Protein AF-A0A8T5A170-F1 (afdb_monomer_lite)

pLDDT: mean 89.26, std 7.6, range [39.5, 94.56]

Secondary structure (DSSP, 8-state):
-EEEE-SSSPPEEEEETTEEEEESGGG-SSPEEEE--SS-EEEEETTEEEEE-S-HHHHHHHHHHHHHHT--SSS-TTT---EEEE-----S---

Foldseek 3Di:
DKFFDDDPWDWDWDDDPQKIWIPCLVHDHDIFIFGQFDPWDWDDDPRDIDIDDPDPVSSVVSLVRQQVSSDDDPDDCVVGVGGMGDPDDDDDDDD

Structure (mmCIF, N/CA/C/O backbone):
data_AF-A0A8T5A170-F1
#
_entry.id   AF-A0A8T5A170-F1
#
loop_
_atom_site.group_PDB
_atom_site.id
_atom_site.type_symbol
_atom_site.label_atom_id
_atom_site.label_alt_id
_atom_site.label_comp_id
_atom_site.label_asym_id
_atom_site.label_entity_id
_atom_site.label_seq_id
_atom_site.pdbx_PDB_ins_code
_atom_site.Cartn_x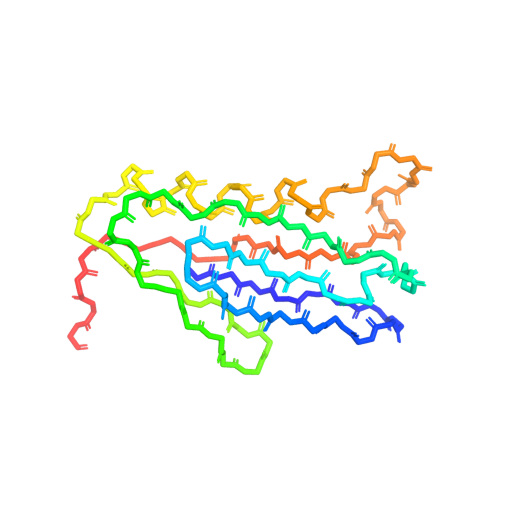
_atom_site.Cartn_y
_atom_site.Cartn_z
_atom_site.occupancy
_atom_site.B_iso_or_equiv
_atom_site.auth_seq_id
_atom_site.auth_comp_id
_atom_site.auth_asym_id
_atom_site.auth_atom_id
_atom_site.pdbx_PDB_model_num
ATOM 1 N N . LYS A 1 1 ? -6.985 8.533 3.402 1.00 91.38 1 LYS A N 1
ATOM 2 C CA . LYS A 1 1 ? -6.981 8.211 1.955 1.00 91.38 1 LYS A CA 1
ATOM 3 C C . LYS A 1 1 ? -5.558 7.881 1.514 1.00 91.38 1 LYS A C 1
ATOM 5 O O . LYS A 1 1 ? -4.613 8.408 2.099 1.00 91.38 1 LYS A O 1
ATOM 10 N N . LEU A 1 2 ? -5.403 7.006 0.524 1.00 94.19 2 LEU A N 1
ATOM 11 C CA . LEU A 1 2 ? -4.113 6.625 -0.047 1.00 94.19 2 LEU A CA 1
ATOM 12 C C . LEU A 1 2 ? -4.116 6.855 -1.555 1.00 94.19 2 LEU A C 1
ATOM 14 O O . LEU A 1 2 ? -5.166 6.745 -2.186 1.00 94.19 2 LEU A O 1
ATOM 18 N N . LYS A 1 3 ? -2.942 7.149 -2.111 1.00 94.50 3 LYS A N 1
ATOM 19 C CA . LYS A 1 3 ? -2.732 7.379 -3.539 1.00 94.50 3 LYS A CA 1
ATOM 20 C C . LYS A 1 3 ? -1.860 6.275 -4.110 1.00 94.50 3 LYS A C 1
ATOM 22 O O . LYS A 1 3 ? -0.824 5.953 -3.530 1.00 94.50 3 LYS A O 1
ATOM 27 N N . ILE A 1 4 ? -2.279 5.717 -5.236 1.00 94.00 4 ILE A N 1
ATOM 28 C CA . ILE A 1 4 ? -1.488 4.790 -6.040 1.00 94.00 4 ILE A CA 1
ATOM 29 C C . ILE A 1 4 ? -0.592 5.635 -6.948 1.00 94.00 4 ILE A C 1
ATOM 31 O O . ILE A 1 4 ? -1.082 6.449 -7.728 1.00 94.00 4 ILE A O 1
ATOM 35 N N . VAL A 1 5 ? 0.721 5.459 -6.828 1.00 92.31 5 VAL A N 1
ATOM 36 C CA . VAL A 1 5 ? 1.729 6.172 -7.617 1.00 92.31 5 VAL A CA 1
ATOM 37 C C . VAL A 1 5 ? 2.535 5.150 -8.404 1.00 92.31 5 VAL A C 1
ATOM 39 O O . VAL A 1 5 ? 3.034 4.174 -7.845 1.00 92.31 5 VAL A O 1
ATOM 42 N N . TYR A 1 6 ? 2.654 5.369 -9.708 1.00 91.31 6 TYR A N 1
ATOM 43 C CA . TYR A 1 6 ? 3.445 4.534 -10.605 1.00 91.31 6 TYR A CA 1
ATOM 44 C C . TYR A 1 6 ? 4.047 5.381 -11.725 1.00 91.31 6 TYR A C 1
ATOM 46 O O . TYR A 1 6 ? 3.415 6.323 -12.201 1.00 91.31 6 TYR A O 1
ATOM 54 N N . ALA A 1 7 ? 5.264 5.050 -12.157 1.00 87.44 7 ALA A N 1
ATOM 55 C CA . ALA A 1 7 ? 5.924 5.746 -13.261 1.00 87.44 7 ALA A CA 1
ATOM 56 C C . ALA A 1 7 ? 5.691 5.076 -14.625 1.00 87.44 7 ALA A C 1
ATOM 58 O O . ALA A 1 7 ? 5.466 5.763 -15.614 1.00 87.44 7 ALA A O 1
ATOM 59 N N . HIS A 1 8 ? 5.797 3.744 -14.695 1.00 85.75 8 HIS A N 1
ATOM 60 C CA . HIS A 1 8 ? 5.765 3.000 -15.967 1.00 85.75 8 HIS A CA 1
ATOM 61 C C . HIS A 1 8 ? 4.742 1.864 -15.976 1.00 85.75 8 HIS A C 1
ATOM 63 O O . HIS A 1 8 ? 4.020 1.694 -16.955 1.00 85.75 8 HIS A O 1
ATOM 69 N N . PHE A 1 9 ? 4.690 1.067 -14.908 1.00 87.50 9 PHE A N 1
ATOM 70 C CA . PHE A 1 9 ? 3.819 -0.103 -14.843 1.00 87.50 9 PHE A CA 1
ATOM 71 C C . PHE A 1 9 ? 2.512 0.259 -14.130 1.00 87.50 9 PHE A C 1
ATOM 73 O O . PHE A 1 9 ? 2.566 0.604 -12.951 1.00 87.50 9 PHE A O 1
ATOM 80 N N . PRO A 1 10 ? 1.344 0.182 -14.795 1.00 89.62 10 PRO A N 1
ATOM 81 C CA . PRO A 1 10 ? 0.074 0.485 -14.149 1.00 89.62 10 PRO A CA 1
ATOM 82 C C . PRO A 1 10 ? -0.224 -0.556 -13.066 1.00 89.62 10 PRO A C 1
ATOM 84 O O . PRO A 1 10 ? -0.285 -1.758 -13.343 1.00 89.62 10 PRO A O 1
ATOM 87 N N . ILE A 1 11 ? -0.404 -0.090 -11.831 1.00 92.31 11 ILE A N 1
ATOM 88 C CA . ILE A 1 11 ? -0.670 -0.933 -10.661 1.00 92.31 11 ILE A CA 1
ATOM 89 C C . ILE A 1 11 ? -2.178 -1.171 -10.554 1.00 92.31 11 ILE A C 1
ATOM 91 O O . ILE A 1 11 ? -2.963 -0.227 -10.585 1.00 92.31 11 ILE A O 1
ATOM 95 N N . SER A 1 12 ? -2.593 -2.427 -10.386 1.00 90.75 12 SER A N 1
ATOM 96 C CA . SER A 1 12 ? -3.999 -2.777 -10.142 1.00 90.75 12 SER A CA 1
ATOM 97 C C . SER A 1 12 ? -4.205 -3.191 -8.690 1.00 90.75 12 SER A C 1
ATOM 99 O O . SER A 1 12 ? -3.509 -4.072 -8.192 1.00 90.75 12 SER A O 1
ATOM 101 N N . VAL A 1 13 ? -5.178 -2.582 -8.010 1.00 92.25 13 VAL A N 1
ATOM 102 C CA . VAL A 1 13 ? -5.515 -2.895 -6.613 1.00 92.25 13 VAL A CA 1
ATOM 103 C C . VAL A 1 13 ? -6.918 -3.486 -6.549 1.00 92.25 13 VAL A C 1
ATOM 105 O O . VAL A 1 13 ? -7.885 -2.864 -6.984 1.00 92.25 13 VAL A O 1
ATOM 108 N N . LYS A 1 14 ? -7.039 -4.692 -5.994 1.00 91.94 14 LYS A N 1
ATOM 109 C CA . LYS A 1 14 ? -8.305 -5.413 -5.813 1.00 91.94 14 LYS A CA 1
ATOM 110 C C . LYS A 1 14 ? -8.524 -5.739 -4.343 1.00 91.94 14 LYS A C 1
ATOM 112 O O . LYS A 1 14 ? -7.595 -6.118 -3.636 1.00 91.94 14 LYS A O 1
ATOM 117 N N . VAL A 1 15 ? -9.768 -5.644 -3.891 1.00 91.31 15 VAL A N 1
ATOM 118 C CA . VAL A 1 15 ? -10.168 -6.051 -2.538 1.00 91.31 15 VAL A CA 1
ATOM 119 C C . VAL A 1 15 ? -10.805 -7.436 -2.625 1.00 91.31 15 VAL A C 1
ATOM 121 O O . VAL A 1 15 ? -11.735 -7.639 -3.401 1.00 91.31 15 VAL A O 1
ATOM 124 N N . ASN A 1 16 ? -10.288 -8.398 -1.864 1.00 89.00 16 ASN A N 1
ATOM 125 C CA . ASN A 1 16 ? -10.771 -9.775 -1.826 1.00 89.00 16 ASN A CA 1
ATOM 126 C C . ASN A 1 16 ? -11.023 -10.189 -0.371 1.00 89.00 16 ASN A C 1
ATOM 128 O O . ASN A 1 16 ? -10.100 -10.573 0.353 1.00 89.00 16 ASN A O 1
ATOM 132 N N . GLY A 1 17 ? -12.275 -10.044 0.073 1.00 86.94 17 GLY A N 1
ATOM 133 C CA . GLY A 1 17 ? -12.663 -10.270 1.466 1.00 86.94 17 GLY A CA 1
ATOM 134 C C . GLY A 1 17 ? -11.792 -9.451 2.421 1.00 86.94 17 GLY A C 1
ATOM 135 O O . GLY A 1 17 ? -11.777 -8.226 2.353 1.00 86.94 17 GLY A O 1
ATOM 136 N N . ASN A 1 18 ? -11.006 -10.142 3.251 1.00 88.69 18 ASN A N 1
ATOM 137 C CA . ASN A 1 18 ? -10.147 -9.534 4.277 1.00 88.69 18 ASN A CA 1
ATOM 138 C C . ASN A 1 18 ? -8.704 -9.276 3.799 1.00 88.69 18 ASN A C 1
ATOM 140 O O . ASN A 1 18 ? -7.792 -9.090 4.612 1.00 88.69 18 ASN A O 1
ATOM 144 N N . LYS A 1 19 ? -8.447 -9.319 2.489 1.00 92.25 19 LYS A N 1
ATOM 145 C CA . LYS A 1 19 ? -7.123 -9.067 1.908 1.00 92.25 19 LYS A CA 1
ATOM 146 C C . LYS A 1 19 ? -7.218 -8.117 0.723 1.00 92.25 19 LYS A C 1
ATOM 148 O O . LYS A 1 19 ? -8.196 -8.104 -0.016 1.00 92.25 19 LYS A O 1
ATOM 153 N N . ILE A 1 20 ? -6.160 -7.350 0.522 1.00 92.44 20 ILE A N 1
ATOM 154 C CA . ILE A 1 20 ? -5.980 -6.458 -0.621 1.00 92.44 20 ILE A CA 1
ATOM 155 C C . ILE A 1 20 ? -4.907 -7.081 -1.495 1.00 92.44 20 ILE A C 1
ATOM 157 O O . ILE A 1 20 ? -3.833 -7.419 -1.002 1.00 92.44 20 ILE A O 1
ATOM 161 N N . ILE A 1 21 ? -5.213 -7.257 -2.771 1.00 93.38 21 ILE A N 1
ATOM 162 C CA . ILE A 1 21 ? -4.338 -7.841 -3.779 1.00 93.38 21 ILE A CA 1
ATOM 163 C C . ILE A 1 21 ? -3.838 -6.700 -4.663 1.00 93.38 21 ILE A C 1
ATOM 165 O O . ILE A 1 21 ? -4.634 -5.945 -5.217 1.00 93.38 21 ILE A O 1
ATOM 169 N N . ILE A 1 22 ? -2.522 -6.570 -4.771 1.00 93.12 22 ILE A N 1
ATOM 170 C CA . ILE A 1 22 ? -1.828 -5.563 -5.568 1.00 93.12 22 ILE A CA 1
ATOM 171 C C . ILE A 1 22 ? -1.117 -6.308 -6.695 1.00 93.12 22 ILE A C 1
ATOM 173 O O . ILE A 1 22 ? -0.201 -7.097 -6.455 1.00 93.12 22 ILE A O 1
ATOM 177 N N . GLU A 1 23 ? -1.564 -6.085 -7.921 1.00 92.62 23 GLU A N 1
ATOM 178 C CA . GLU A 1 23 ? -1.071 -6.740 -9.128 1.00 92.62 23 GLU A CA 1
ATOM 179 C C . GLU A 1 23 ? -0.205 -5.773 -9.944 1.00 92.62 23 GLU A C 1
ATOM 181 O O . GLU A 1 23 ? -0.423 -4.559 -9.933 1.00 92.62 23 GLU A O 1
ATOM 186 N N . ASN A 1 24 ? 0.763 -6.329 -10.680 1.00 90.81 24 ASN A N 1
ATOM 187 C CA . ASN A 1 24 ? 1.643 -5.597 -11.596 1.00 90.81 24 ASN A CA 1
ATOM 188 C C . ASN A 1 24 ? 2.505 -4.499 -10.934 1.00 90.81 24 ASN A C 1
ATOM 190 O O . ASN A 1 24 ? 2.902 -3.529 -11.581 1.00 90.81 24 ASN A O 1
ATOM 194 N N . PHE A 1 25 ? 2.833 -4.650 -9.646 1.00 90.06 25 PHE A N 1
ATOM 195 C CA . PHE A 1 25 ? 3.747 -3.741 -8.952 1.00 90.06 25 P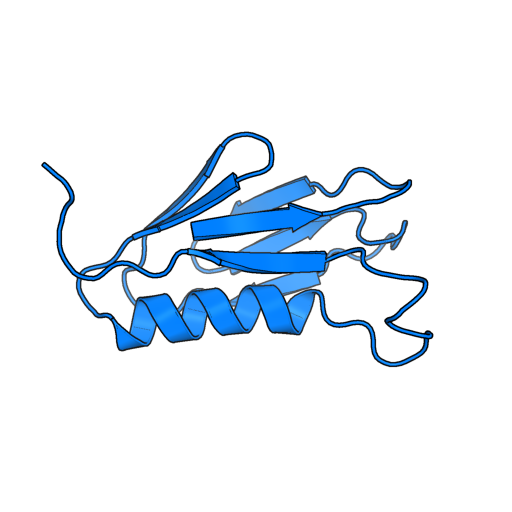HE A CA 1
ATOM 196 C C . PHE A 1 25 ? 5.144 -3.820 -9.582 1.00 90.06 25 PHE A C 1
ATOM 198 O O . PHE A 1 25 ? 5.784 -4.866 -9.529 1.00 90.06 25 PHE A O 1
ATOM 205 N N . MET A 1 26 ? 5.610 -2.738 -10.215 1.00 85.62 26 MET A N 1
ATOM 206 C CA . MET A 1 26 ? 6.911 -2.681 -10.905 1.00 85.62 26 MET A CA 1
ATOM 207 C C . MET A 1 26 ? 7.121 -3.809 -11.949 1.00 85.62 26 MET A C 1
ATOM 209 O O . MET A 1 26 ? 8.250 -4.227 -12.205 1.00 85.62 26 MET A O 1
ATOM 213 N N . GLY A 1 27 ? 6.037 -4.339 -12.531 1.00 84.38 27 GLY A N 1
ATOM 214 C CA . GLY A 1 27 ? 6.092 -5.465 -13.474 1.00 84.38 27 GLY A CA 1
ATOM 215 C C . GLY A 1 27 ? 6.313 -6.842 -12.827 1.00 84.38 27 GLY A C 1
ATOM 216 O O . GLY A 1 27 ? 6.648 -7.804 -13.524 1.00 84.38 27 GLY A O 1
ATOM 217 N N . GLU A 1 28 ? 6.144 -6.973 -11.507 1.00 87.94 28 GLU A N 1
ATOM 218 C CA . GLU A 1 28 ? 6.155 -8.272 -10.830 1.00 87.94 28 GLU A CA 1
ATOM 219 C C . GLU A 1 28 ? 4.993 -9.154 -11.317 1.00 87.94 28 GLU A C 1
ATOM 221 O O . GLU A 1 28 ? 3.836 -8.734 -11.354 1.00 87.94 28 GLU A O 1
ATOM 226 N N . ARG A 1 29 ? 5.299 -10.417 -11.654 1.00 88.50 29 ARG A N 1
ATOM 227 C CA . ARG A 1 29 ? 4.281 -11.430 -12.000 1.00 88.50 29 ARG A CA 1
ATOM 228 C C . ARG A 1 29 ? 3.499 -11.915 -10.782 1.00 88.50 29 ARG A C 1
ATOM 230 O O . ARG A 1 29 ? 2.343 -12.300 -10.912 1.00 88.50 29 ARG A O 1
ATOM 237 N N . SER A 1 30 ? 4.147 -11.938 -9.620 1.00 90.19 30 SER A N 1
ATOM 238 C CA . SER A 1 30 ? 3.526 -12.374 -8.374 1.00 90.19 30 SER A CA 1
ATOM 239 C C . SER A 1 30 ? 2.795 -11.199 -7.727 1.00 90.19 30 SER A C 1
ATOM 241 O O . SER A 1 30 ? 3.435 -10.183 -7.447 1.00 90.19 30 SER A O 1
ATOM 243 N N . PRO A 1 31 ? 1.486 -11.318 -7.453 1.00 93.06 31 PRO A N 1
ATOM 244 C CA . PRO A 1 31 ? 0.753 -10.268 -6.770 1.00 93.06 31 PRO A CA 1
ATOM 245 C C . PRO A 1 31 ? 1.213 -10.143 -5.317 1.00 93.06 31 PRO A C 1
ATOM 247 O O . PRO A 1 31 ? 1.502 -11.138 -4.646 1.00 93.06 31 PRO A O 1
ATOM 250 N N . ARG A 1 32 ? 1.234 -8.914 -4.807 1.00 92.56 32 ARG A N 1
ATOM 251 C CA . ARG A 1 32 ? 1.458 -8.643 -3.385 1.00 92.56 32 ARG A CA 1
ATOM 252 C C . ARG A 1 32 ? 0.128 -8.617 -2.654 1.00 92.56 32 ARG A C 1
ATOM 254 O O . ARG A 1 32 ? -0.880 -8.184 -3.203 1.00 92.56 32 ARG A O 1
ATOM 261 N N . THR A 1 33 ? 0.123 -9.058 -1.402 1.00 93.56 33 THR A N 1
ATOM 262 C CA . THR A 1 33 ? -1.094 -9.069 -0.584 1.00 93.56 33 THR A CA 1
ATOM 263 C C . THR A 1 33 ? -0.898 -8.299 0.710 1.00 93.56 33 THR A C 1
ATOM 265 O O . THR A 1 33 ? 0.063 -8.561 1.432 1.00 93.56 33 THR A O 1
ATOM 268 N N . ALA A 1 34 ? -1.838 -7.418 1.040 1.00 93.94 34 ALA A N 1
ATOM 269 C CA . ALA A 1 34 ? -1.929 -6.756 2.337 1.00 93.94 34 ALA A CA 1
ATOM 270 C C . ALA A 1 34 ? -3.150 -7.270 3.111 1.00 93.94 34 ALA A C 1
ATOM 272 O O . ALA A 1 34 ? -4.195 -7.563 2.529 1.00 93.94 34 ALA A O 1
ATOM 273 N N . LYS A 1 35 ? -3.019 -7.408 4.433 1.00 93.19 35 LYS A N 1
ATOM 274 C CA . LYS A 1 35 ? -4.102 -7.869 5.310 1.00 93.19 35 LYS A CA 1
ATOM 275 C C . LYS A 1 35 ? -4.947 -6.681 5.773 1.00 93.19 35 LYS A C 1
ATOM 277 O O . LYS A 1 35 ? -4.388 -5.698 6.259 1.00 93.19 35 LYS A O 1
ATOM 282 N N . ILE A 1 36 ? -6.267 -6.813 5.660 1.00 92.75 36 ILE A N 1
ATOM 283 C CA . ILE A 1 36 ? -7.242 -5.903 6.270 1.00 92.75 36 ILE A CA 1
ATOM 284 C C . ILE A 1 36 ? -7.468 -6.353 7.711 1.00 92.75 36 ILE A C 1
ATOM 286 O O . ILE A 1 36 ? -7.573 -7.554 7.985 1.00 92.75 36 ILE A O 1
ATOM 290 N N . ILE A 1 37 ? -7.477 -5.397 8.631 1.00 91.50 37 ILE A N 1
ATOM 291 C CA . ILE A 1 37 ? -7.656 -5.639 10.062 1.00 91.50 37 ILE A CA 1
ATOM 292 C C . ILE A 1 37 ? -9.001 -5.069 10.484 1.00 91.50 37 ILE A C 1
ATOM 294 O O . ILE A 1 37 ? -9.367 -3.984 10.043 1.00 91.50 37 ILE A O 1
ATOM 298 N N . GLY A 1 38 ? -9.712 -5.828 11.319 1.00 87.50 38 GLY A N 1
ATOM 299 C CA . GLY A 1 38 ? -11.028 -5.457 11.825 1.00 87.50 38 GLY A CA 1
ATOM 300 C C . GLY A 1 38 ? -12.084 -5.303 10.728 1.00 87.50 38 GLY A C 1
ATOM 301 O O . GLY A 1 38 ? -11.949 -5.819 9.614 1.00 87.50 38 GLY A O 1
ATOM 302 N N . ASP A 1 39 ? -13.134 -4.563 11.068 1.00 87.81 39 ASP A N 1
ATOM 303 C CA . ASP A 1 39 ? -14.266 -4.242 10.201 1.00 87.81 39 ASP A CA 1
ATOM 304 C C . ASP A 1 39 ? -14.033 -2.906 9.488 1.00 87.81 39 ASP A C 1
ATOM 306 O O . ASP A 1 39 ? -14.638 -1.873 9.786 1.00 87.81 39 ASP A O 1
ATOM 310 N N . VAL A 1 40 ? -13.097 -2.925 8.540 1.00 91.00 40 VAL A N 1
ATOM 311 C CA . VAL A 1 40 ? -12.702 -1.747 7.766 1.00 91.00 40 VAL A CA 1
ATOM 312 C C . VAL A 1 40 ? -13.132 -1.906 6.313 1.00 91.00 40 VAL A C 1
ATOM 314 O O . VAL A 1 40 ? -12.809 -2.885 5.639 1.00 91.00 40 VAL A O 1
ATOM 317 N N . LYS A 1 41 ? -13.838 -0.902 5.793 1.00 90.25 41 LYS A N 1
ATOM 318 C CA . LYS A 1 41 ? -14.263 -0.842 4.398 1.00 90.25 41 LYS A CA 1
ATOM 319 C C . LYS A 1 41 ? -13.173 -0.197 3.553 1.00 90.25 41 LYS A C 1
ATOM 321 O O . LYS A 1 41 ? -12.817 0.964 3.749 1.00 90.25 41 LYS A O 1
ATOM 326 N N . VAL A 1 42 ? -12.686 -0.943 2.568 1.00 91.81 42 VAL A N 1
ATOM 327 C CA . VAL A 1 42 ? -11.700 -0.468 1.592 1.00 91.81 42 VAL A CA 1
ATOM 328 C C . VAL A 1 42 ? -12.383 -0.326 0.239 1.00 91.81 42 VAL A C 1
ATOM 330 O O . VAL A 1 42 ? -12.991 -1.269 -0.259 1.00 91.81 42 VAL A O 1
ATOM 333 N N . SER A 1 43 ? -12.311 0.863 -0.351 1.00 91.38 43 SER A N 1
ATOM 334 C CA . SER A 1 43 ? -12.864 1.175 -1.671 1.00 91.38 43 SER A CA 1
ATOM 335 C C . SER A 1 43 ? -11.767 1.727 -2.570 1.00 91.38 43 SER A C 1
ATOM 337 O O . SER A 1 43 ? -11.025 2.614 -2.159 1.00 91.38 43 SER A O 1
ATOM 339 N N . VAL A 1 44 ? -11.681 1.230 -3.800 1.00 91.81 44 VAL A N 1
ATOM 340 C CA . VAL A 1 44 ? -10.720 1.707 -4.804 1.00 91.81 44 VAL A CA 1
ATOM 341 C C . VAL A 1 44 ? -11.479 2.554 -5.824 1.00 91.81 44 VAL A C 1
ATOM 343 O O . VAL A 1 44 ? -12.460 2.088 -6.402 1.00 91.81 44 VAL A O 1
ATOM 346 N N . LYS A 1 45 ? -11.066 3.809 -6.013 1.00 90.44 45 LYS A N 1
ATOM 347 C CA . LYS A 1 45 ? -11.640 4.764 -6.970 1.00 90.44 45 LYS A CA 1
ATOM 348 C C . LYS A 1 45 ? -10.524 5.312 -7.856 1.00 90.44 45 LYS A C 1
ATOM 350 O O . LYS A 1 45 ? -9.854 6.267 -7.479 1.00 90.44 45 LYS A O 1
ATOM 355 N N . GLY A 1 46 ? -10.332 4.707 -9.028 1.00 88.62 46 GLY A N 1
ATOM 356 C CA . GLY A 1 46 ? -9.218 5.062 -9.911 1.00 88.62 46 GLY A CA 1
ATOM 357 C C . GLY A 1 46 ? -7.885 4.883 -9.185 1.00 88.62 46 GLY A C 1
ATOM 358 O O . GLY A 1 46 ? -7.601 3.795 -8.687 1.00 88.62 46 GLY A O 1
ATOM 359 N N . ASP A 1 47 ? -7.120 5.966 -9.070 1.00 90.25 47 ASP A N 1
ATOM 360 C CA . ASP A 1 47 ? -5.824 5.986 -8.382 1.00 90.25 47 ASP A CA 1
ATOM 361 C C . ASP A 1 47 ? -5.930 6.198 -6.859 1.00 90.25 47 ASP A C 1
ATOM 363 O O . ASP A 1 47 ? -4.913 6.210 -6.165 1.00 90.25 47 ASP A O 1
ATOM 367 N N . ASP A 1 48 ? -7.136 6.396 -6.320 1.00 92.31 48 ASP A N 1
ATOM 368 C CA . ASP A 1 48 ? -7.361 6.654 -4.898 1.00 92.31 48 ASP A CA 1
ATOM 369 C C . ASP A 1 48 ? -7.896 5.412 -4.173 1.00 92.31 48 ASP A C 1
ATOM 371 O O . ASP A 1 48 ? -8.905 4.812 -4.552 1.00 92.31 48 ASP A O 1
ATOM 375 N N . VAL A 1 49 ? -7.250 5.047 -3.065 1.00 92.25 49 VAL A N 1
ATOM 376 C CA . VAL A 1 49 ? -7.713 4.002 -2.144 1.00 92.25 49 VAL A CA 1
ATOM 377 C C . VAL A 1 49 ? -8.264 4.665 -0.888 1.00 92.25 49 VAL A C 1
ATOM 379 O O . VAL A 1 49 ? -7.577 5.371 -0.144 1.00 92.25 49 VAL A O 1
ATOM 382 N N . ILE A 1 50 ? -9.546 4.440 -0.645 1.00 92.62 50 ILE A N 1
ATOM 383 C CA . ILE A 1 50 ? -10.297 5.013 0.464 1.00 92.62 50 ILE A CA 1
ATOM 384 C C . ILE A 1 50 ? -10.506 3.916 1.501 1.00 92.62 50 ILE A C 1
ATOM 386 O O . ILE A 1 50 ? -11.082 2.873 1.204 1.00 92.62 50 ILE A O 1
ATOM 390 N N . ILE A 1 51 ? -10.036 4.171 2.718 1.00 92.12 51 ILE A N 1
ATOM 391 C CA . ILE A 1 51 ? -10.188 3.283 3.868 1.00 92.12 51 ILE A CA 1
ATOM 392 C C . ILE A 1 51 ? -11.084 3.997 4.869 1.00 92.12 51 ILE A C 1
ATOM 394 O O . ILE A 1 51 ? -10.800 5.137 5.237 1.00 92.12 51 ILE A O 1
ATOM 398 N N . GLN A 1 52 ? -12.172 3.345 5.263 1.00 90.75 52 GLN A N 1
ATOM 399 C CA . GLN A 1 52 ? -13.165 3.866 6.197 1.00 90.75 52 GLN A CA 1
ATOM 400 C C . GLN A 1 52 ? -13.478 2.806 7.245 1.00 90.75 52 GLN A C 1
ATOM 402 O O . GLN A 1 52 ? -13.663 1.637 6.915 1.00 90.75 52 GLN A O 1
ATOM 407 N N . GLY A 1 53 ? -13.573 3.215 8.500 1.00 90.38 53 GLY A N 1
ATOM 408 C CA . GLY A 1 53 ? -13.896 2.329 9.607 1.00 90.38 53 GLY A CA 1
ATOM 409 C C . GLY A 1 53 ? -14.250 3.132 10.847 1.00 90.38 53 GLY A C 1
ATOM 410 O O . GLY A 1 53 ? -14.005 4.336 10.901 1.0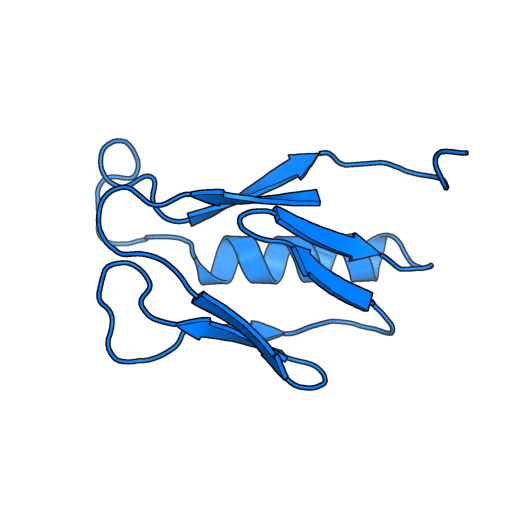0 90.38 53 GLY A O 1
ATOM 411 N N . ILE A 1 54 ? -14.854 2.452 11.817 1.00 90.38 54 ILE A N 1
ATOM 412 C CA . ILE A 1 54 ? -15.232 3.044 13.106 1.00 90.38 54 ILE A CA 1
ATOM 413 C C . ILE A 1 54 ? -14.003 3.138 14.017 1.00 90.38 54 ILE A C 1
ATOM 415 O O . ILE A 1 54 ? -13.798 4.151 14.678 1.00 90.38 54 ILE A O 1
ATOM 419 N N . ASN A 1 55 ? -13.170 2.093 14.025 1.00 90.75 55 ASN A N 1
ATOM 420 C CA . ASN A 1 55 ? -11.951 2.046 14.820 1.00 90.75 55 ASN A CA 1
ATOM 421 C C . ASN A 1 55 ? -10.761 2.636 14.047 1.00 90.75 55 ASN A C 1
ATOM 423 O O . ASN A 1 55 ? -10.368 2.127 12.993 1.00 90.75 55 ASN A O 1
ATOM 427 N N . ILE A 1 56 ? -10.162 3.693 14.597 1.00 89.81 56 ILE A N 1
ATOM 428 C CA . ILE A 1 56 ? -9.002 4.366 14.008 1.00 89.81 56 ILE A CA 1
ATOM 429 C C . ILE A 1 56 ? -7.755 3.479 13.967 1.00 89.81 56 ILE A C 1
ATOM 431 O O . ILE A 1 56 ? -6.967 3.590 13.025 1.00 89.81 56 ILE A O 1
ATOM 435 N N . GLU A 1 57 ? -7.572 2.590 14.943 1.00 91.75 57 GLU A N 1
ATOM 436 C CA . GLU A 1 57 ? -6.410 1.701 15.011 1.00 91.75 57 GLU A CA 1
ATOM 437 C C . GLU A 1 57 ? -6.451 0.684 13.869 1.00 91.75 57 GLU A C 1
ATOM 439 O O . GLU A 1 57 ? -5.472 0.526 13.139 1.00 91.75 57 GLU A O 1
ATOM 444 N N . ASP A 1 58 ? -7.619 0.085 13.635 1.00 93.12 58 ASP A N 1
ATOM 445 C CA . ASP A 1 58 ? -7.837 -0.876 12.552 1.00 93.12 58 ASP A CA 1
ATOM 446 C C . ASP A 1 58 ? -7.664 -0.221 11.174 1.00 93.12 58 ASP A C 1
ATOM 448 O O . ASP A 1 58 ? -7.013 -0.778 10.279 1.00 93.12 58 ASP A O 1
ATOM 452 N N . VAL A 1 59 ? -8.193 0.998 11.004 1.00 92.81 59 VAL A N 1
ATOM 453 C CA . VAL A 1 59 ? -8.031 1.804 9.781 1.00 92.81 59 VAL A CA 1
ATOM 454 C C . VAL A 1 59 ? -6.560 2.136 9.545 1.00 92.81 59 VAL A C 1
ATOM 456 O O . VAL A 1 59 ? -6.042 1.923 8.445 1.00 92.81 59 VAL A O 1
ATOM 459 N N . SER A 1 60 ? -5.873 2.632 10.574 1.00 92.56 60 SER A N 1
ATOM 460 C CA . SER A 1 60 ? -4.472 3.050 10.492 1.00 92.56 60 SER A CA 1
ATOM 461 C C . SER A 1 60 ? -3.553 1.868 10.221 1.00 92.56 60 SER A C 1
ATOM 463 O O . SER A 1 60 ? -2.673 1.952 9.362 1.00 92.56 60 SER A O 1
ATOM 465 N N . GLN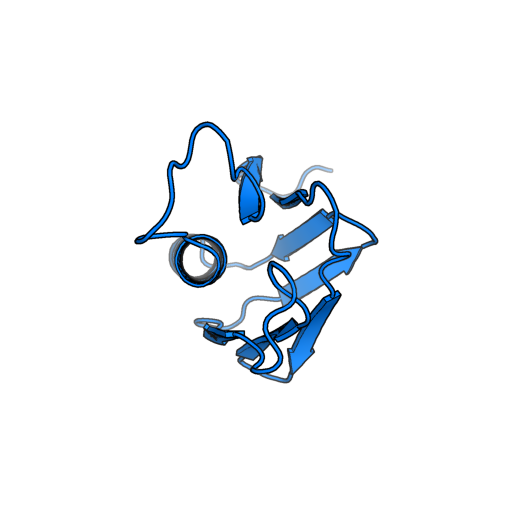 A 1 61 ? -3.785 0.739 10.886 1.00 94.25 61 GLN A N 1
ATOM 466 C CA . GLN A 1 61 ? -2.995 -0.466 10.689 1.00 94.25 61 GLN A CA 1
ATOM 467 C C . GLN A 1 61 ? -3.246 -1.078 9.306 1.00 94.25 61 GLN A C 1
ATOM 469 O O . GLN A 1 61 ? -2.302 -1.518 8.649 1.00 94.25 61 GLN A O 1
ATOM 474 N N . THR A 1 62 ? -4.487 -1.056 8.813 1.00 93.94 62 THR A N 1
ATOM 475 C CA . THR A 1 62 ? -4.798 -1.481 7.439 1.00 93.94 62 THR A CA 1
ATOM 476 C C . THR A 1 62 ? -4.096 -0.588 6.412 1.00 93.94 62 THR A C 1
ATOM 478 O O . THR A 1 62 ? -3.479 -1.105 5.480 1.00 93.94 62 THR A O 1
ATOM 481 N N . ALA A 1 63 ? -4.113 0.736 6.598 1.00 93.75 63 ALA A N 1
ATOM 482 C CA . ALA A 1 63 ? -3.392 1.673 5.735 1.00 93.75 63 ALA A CA 1
ATOM 483 C C . ALA A 1 63 ? -1.877 1.399 5.734 1.00 93.75 63 ALA A C 1
ATOM 485 O O . ALA A 1 63 ? -1.263 1.302 4.670 1.00 93.75 63 ALA A O 1
ATOM 486 N N . ALA A 1 64 ? -1.290 1.198 6.917 1.00 94.56 64 ALA A N 1
ATOM 487 C CA . ALA A 1 64 ? 0.126 0.881 7.069 1.00 94.56 64 ALA A CA 1
ATOM 488 C C . ALA A 1 64 ? 0.499 -0.446 6.391 1.00 94.56 64 ALA A C 1
ATOM 490 O O . ALA A 1 64 ? 1.534 -0.530 5.732 1.00 94.56 64 ALA A O 1
ATOM 491 N N . ASN A 1 65 ? -0.346 -1.475 6.493 1.00 94.38 65 ASN A N 1
ATOM 492 C CA . ASN A 1 65 ? -0.101 -2.766 5.848 1.00 94.38 65 ASN A CA 1
ATOM 493 C C . ASN A 1 65 ? -0.014 -2.642 4.321 1.00 94.38 65 ASN A C 1
ATOM 495 O O . ASN A 1 65 ? 0.817 -3.309 3.706 1.00 94.38 65 ASN A O 1
ATOM 499 N N . ILE A 1 66 ? -0.854 -1.803 3.709 1.00 93.31 66 ILE A N 1
ATOM 500 C CA . ILE A 1 66 ? -0.842 -1.562 2.259 1.00 93.31 66 ILE A CA 1
ATOM 501 C C . ILE A 1 66 ? 0.452 -0.862 1.846 1.00 93.31 66 ILE A C 1
ATOM 503 O O . ILE A 1 66 ? 1.142 -1.328 0.940 1.00 93.31 66 ILE A O 1
ATOM 507 N N . GLU A 1 67 ? 0.815 0.216 2.542 1.00 93.31 67 GLU A N 1
ATOM 508 C CA . GLU A 1 67 ? 2.023 0.988 2.238 1.00 93.31 67 GLU A CA 1
ATOM 509 C C . GLU A 1 67 ? 3.286 0.124 2.397 1.00 93.31 67 GLU A C 1
ATOM 511 O O . GLU A 1 67 ? 4.131 0.066 1.497 1.00 93.31 67 GLU A O 1
ATOM 516 N N . GLN A 1 68 ? 3.377 -0.652 3.486 1.00 93.12 68 GLN A N 1
ATOM 517 C CA . GLN A 1 68 ? 4.484 -1.586 3.713 1.00 93.12 68 GLN A CA 1
ATOM 518 C C . GLN A 1 68 ? 4.529 -2.711 2.675 1.00 93.12 68 GLN A C 1
ATOM 520 O O . GLN A 1 68 ? 5.625 -3.115 2.279 1.00 93.12 68 GLN A O 1
ATOM 525 N N . ALA A 1 69 ? 3.381 -3.200 2.194 1.00 92.38 69 ALA A N 1
ATOM 526 C CA . ALA A 1 69 ? 3.344 -4.210 1.136 1.00 92.38 69 ALA A CA 1
ATOM 527 C C . ALA A 1 69 ? 3.975 -3.691 -0.165 1.00 92.38 69 ALA A C 1
ATOM 529 O O . ALA A 1 69 ? 4.646 -4.449 -0.866 1.00 92.38 69 ALA A O 1
ATOM 530 N N . THR A 1 70 ? 3.839 -2.397 -0.462 1.00 91.12 70 THR A N 1
ATOM 531 C CA . THR A 1 70 ? 4.461 -1.754 -1.633 1.00 91.12 70 THR A CA 1
ATOM 532 C C . THR A 1 70 ? 5.854 -1.182 -1.381 1.00 91.12 70 THR A C 1
ATOM 534 O O . THR A 1 70 ? 6.453 -0.596 -2.276 1.00 91.12 70 THR A O 1
ATOM 537 N N . ARG A 1 71 ? 6.435 -1.370 -0.190 1.00 89.88 71 ARG A N 1
ATOM 538 C CA . ARG A 1 71 ? 7.763 -0.828 0.110 1.00 89.88 71 ARG A CA 1
ATOM 539 C C . ARG A 1 71 ? 8.858 -1.548 -0.679 1.00 89.88 71 ARG A C 1
ATOM 541 O O . ARG A 1 71 ? 9.007 -2.772 -0.619 1.00 89.88 71 ARG A O 1
ATOM 548 N N . ILE A 1 72 ? 9.685 -0.766 -1.364 1.00 88.00 72 ILE A N 1
ATOM 549 C CA . ILE A 1 72 ? 10.840 -1.254 -2.119 1.00 88.00 72 ILE A CA 1
ATOM 550 C C . ILE A 1 72 ? 12.067 -1.274 -1.196 1.00 88.00 72 ILE A C 1
ATOM 552 O O . ILE A 1 72 ? 12.431 -0.252 -0.621 1.00 88.00 72 ILE A O 1
ATOM 556 N N . LYS A 1 73 ? 12.702 -2.443 -1.025 1.00 83.38 73 LYS A N 1
ATOM 557 C CA . LYS A 1 73 ? 13.901 -2.603 -0.170 1.00 83.38 73 LYS A CA 1
ATOM 558 C C . LYS A 1 73 ? 15.224 -2.633 -0.947 1.00 83.38 73 LYS A C 1
ATOM 560 O O . LYS A 1 73 ? 16.235 -2.177 -0.434 1.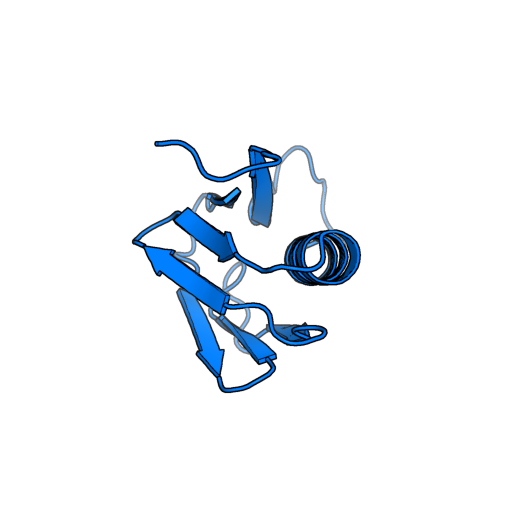00 83.38 73 LYS A O 1
ATOM 565 N N . ASN A 1 74 ? 15.216 -3.149 -2.179 1.00 85.00 74 ASN A N 1
ATOM 566 C CA . ASN A 1 74 ? 16.434 -3.497 -2.932 1.00 85.00 74 ASN A CA 1
ATOM 567 C C . ASN A 1 74 ? 16.764 -2.517 -4.079 1.00 85.00 74 ASN A C 1
ATOM 569 O O . ASN A 1 74 ? 17.501 -2.862 -5.007 1.00 85.00 74 ASN A O 1
ATOM 573 N N . ARG A 1 75 ? 16.169 -1.319 -4.078 1.00 84.88 75 ARG A N 1
ATOM 574 C CA . ARG A 1 75 ? 16.382 -0.269 -5.088 1.00 84.88 75 ARG A CA 1
ATOM 575 C C . ARG A 1 75 ? 16.466 1.091 -4.409 1.00 84.88 75 ARG A C 1
ATOM 577 O O . ARG A 1 75 ? 16.006 1.240 -3.281 1.00 84.88 75 ARG A O 1
ATOM 584 N N . ASP A 1 76 ? 17.025 2.066 -5.121 1.00 87.69 76 ASP A N 1
ATOM 585 C CA . ASP A 1 76 ? 17.085 3.444 -4.641 1.00 87.69 76 ASP A CA 1
ATOM 586 C C . ASP A 1 76 ? 15.671 4.063 -4.608 1.00 87.69 76 ASP A C 1
ATOM 588 O O . ASP A 1 76 ? 15.057 4.236 -5.670 1.00 87.69 76 ASP A O 1
ATOM 592 N N . PRO A 1 77 ? 15.149 4.419 -3.421 1.00 84.25 77 PRO A N 1
ATOM 593 C CA . PRO A 1 77 ? 13.803 4.964 -3.280 1.00 84.25 77 PRO A CA 1
ATOM 594 C C . PRO A 1 77 ? 13.643 6.350 -3.918 1.00 84.25 77 PRO A C 1
ATOM 596 O O . PRO A 1 77 ? 12.521 6.780 -4.143 1.00 84.25 77 PRO A O 1
ATOM 599 N N . ARG A 1 78 ? 14.729 7.067 -4.234 1.00 86.62 78 ARG A N 1
ATOM 600 C CA . ARG A 1 78 ? 14.657 8.386 -4.889 1.00 86.62 78 ARG A CA 1
ATOM 601 C C . ARG A 1 78 ? 14.344 8.282 -6.375 1.00 86.62 78 ARG A C 1
ATOM 603 O O . ARG A 1 78 ? 13.837 9.230 -6.962 1.00 86.62 78 ARG A O 1
ATOM 610 N N . ARG A 1 79 ? 14.681 7.144 -6.987 1.00 85.94 79 ARG A N 1
ATOM 611 C CA . ARG A 1 79 ? 14.444 6.877 -8.410 1.00 85.94 79 ARG A CA 1
ATOM 612 C C . ARG A 1 79 ? 13.201 6.024 -8.633 1.00 85.94 79 ARG A C 1
ATOM 614 O O . ARG A 1 79 ? 12.523 6.200 -9.637 1.00 85.94 79 ARG A O 1
ATOM 621 N N . PHE A 1 80 ? 12.921 5.107 -7.713 1.00 86.56 80 PHE A N 1
ATOM 622 C CA . PHE A 1 80 ? 11.771 4.213 -7.773 1.00 86.56 80 PHE A CA 1
ATOM 623 C C . PHE A 1 80 ? 10.768 4.617 -6.693 1.00 86.56 80 PHE A C 1
ATOM 625 O O . PHE A 1 80 ? 10.840 4.142 -5.561 1.00 86.56 80 PHE A O 1
ATOM 632 N N . LEU A 1 81 ? 9.863 5.524 -7.070 1.00 88.31 81 LEU A N 1
ATOM 633 C CA . LEU A 1 81 ? 8.797 6.076 -6.223 1.00 88.31 81 LEU A CA 1
ATOM 634 C C . LEU A 1 81 ? 7.454 5.348 -6.421 1.00 88.31 81 LEU A C 1
ATOM 636 O O . LEU A 1 81 ? 6.419 5.830 -5.973 1.00 88.31 81 LEU A O 1
ATOM 640 N N . ASP A 1 82 ? 7.463 4.213 -7.124 1.00 90.75 82 ASP A N 1
ATOM 641 C CA . ASP A 1 82 ? 6.272 3.396 -7.343 1.00 90.75 82 ASP A CA 1
ATOM 642 C C . ASP A 1 82 ? 5.817 2.808 -5.999 1.00 90.75 82 ASP A C 1
ATOM 644 O O . ASP A 1 82 ? 6.589 2.150 -5.295 1.00 90.75 82 ASP A O 1
ATOM 648 N N . GLY A 1 83 ? 4.562 3.044 -5.626 1.00 92.00 83 GLY A N 1
ATOM 649 C CA . GLY A 1 83 ? 4.070 2.720 -4.292 1.00 92.00 83 GLY A CA 1
ATOM 650 C C . GLY A 1 83 ? 2.647 3.191 -4.036 1.00 92.00 83 GLY A C 1
ATOM 651 O O . GLY A 1 83 ? 2.060 3.935 -4.820 1.00 92.00 83 GLY A O 1
ATOM 652 N N . ILE A 1 84 ? 2.081 2.742 -2.919 1.00 93.75 84 ILE A N 1
ATOM 653 C CA . ILE A 1 84 ? 0.802 3.239 -2.411 1.00 93.75 84 ILE A CA 1
ATOM 654 C C . ILE A 1 84 ? 1.088 4.011 -1.130 1.00 93.75 84 ILE A C 1
ATOM 656 O O . ILE A 1 84 ? 1.570 3.424 -0.164 1.00 93.75 84 ILE A O 1
ATOM 660 N N . TYR A 1 85 ? 0.778 5.306 -1.118 1.00 94.25 85 TYR A N 1
ATOM 661 C CA . TYR A 1 85 ? 1.149 6.209 -0.027 1.00 94.25 85 TYR A CA 1
ATOM 662 C C . TYR A 1 85 ? -0.067 6.815 0.652 1.00 94.25 85 TYR A C 1
ATOM 664 O O . TYR A 1 85 ? -1.035 7.199 -0.011 1.00 94.25 85 TYR A O 1
ATOM 672 N N . VAL A 1 86 ? -0.009 6.963 1.973 1.00 94.19 86 VAL A N 1
ATOM 673 C CA . VAL A 1 86 ? -1.011 7.735 2.718 1.00 94.19 86 VAL A CA 1
ATOM 674 C C . VAL A 1 86 ? -0.795 9.227 2.459 1.00 94.19 86 VAL A C 1
ATOM 676 O O . VAL A 1 86 ? 0.216 9.783 2.875 1.00 94.19 86 VAL A O 1
ATOM 679 N N . TYR A 1 87 ? -1.753 9.888 1.804 1.00 93.00 87 TYR A N 1
ATOM 680 C CA . TYR A 1 87 ? -1.666 11.332 1.526 1.00 93.00 87 TYR A CA 1
ATOM 681 C C . TYR A 1 87 ? -2.593 12.178 2.402 1.00 93.00 87 TYR A C 1
ATOM 683 O O . TYR A 1 87 ? -2.360 13.368 2.577 1.00 93.00 87 TYR A O 1
ATOM 691 N N . GLU A 1 88 ? -3.640 11.578 2.971 1.00 92.06 88 GLU A N 1
ATOM 692 C CA . GLU A 1 88 ? -4.596 12.289 3.818 1.00 92.06 88 GLU A CA 1
ATOM 693 C C . GLU A 1 88 ? -5.037 11.395 4.974 1.00 92.06 88 GLU A C 1
ATOM 695 O O . GLU A 1 88 ? -5.387 10.224 4.775 1.00 92.06 88 GLU A O 1
ATOM 700 N N . LYS A 1 89 ? -5.053 11.958 6.180 1.00 90.75 89 LYS A N 1
ATOM 701 C CA . LYS A 1 89 ? -5.618 11.352 7.386 1.00 90.75 89 LYS A CA 1
ATOM 702 C C . LYS A 1 89 ? -6.686 12.302 7.910 1.00 90.75 89 LYS A C 1
ATOM 704 O O . LYS A 1 89 ? -6.453 13.505 7.952 1.00 90.75 89 LYS A O 1
ATOM 709 N N . MET A 1 90 ? -7.844 11.765 8.263 1.00 86.50 90 MET A N 1
ATOM 710 C CA . MET A 1 90 ? -8.975 12.543 8.751 1.00 86.50 90 MET A CA 1
ATOM 711 C C . MET A 1 90 ? -9.647 11.770 9.878 1.00 86.50 90 MET A C 1
ATOM 713 O O . MET A 1 90 ? -9.783 10.549 9.786 1.00 86.50 90 MET A O 1
ATOM 717 N N . GLU A 1 91 ? -10.052 12.493 10.915 1.00 81.19 91 GLU A N 1
ATOM 718 C CA . GLU A 1 91 ? -10.868 11.994 12.016 1.00 81.19 91 GLU A CA 1
ATOM 719 C C . GLU A 1 91 ? -12.238 12.678 11.938 1.00 81.19 91 GLU A C 1
ATOM 721 O O . GLU A 1 91 ? -12.315 13.894 11.765 1.00 81.19 91 GLU A O 1
ATOM 726 N N . GLY A 1 92 ? -13.314 11.892 12.030 1.00 72.62 92 GLY A N 1
ATOM 727 C CA . GLY A 1 92 ? -14.689 12.362 11.828 1.00 72.62 92 GLY A CA 1
ATOM 728 C C . GLY A 1 92 ? -15.197 12.203 10.388 1.00 72.62 92 GLY A C 1
ATOM 729 O O . GLY A 1 92 ? -14.426 12.067 9.437 1.00 72.62 92 GLY A O 1
ATOM 730 N N . MET A 1 93 ? -16.524 12.166 10.226 1.00 61.16 93 MET A N 1
ATOM 731 C CA . MET A 1 93 ? -17.154 12.260 8.907 1.00 61.16 93 MET A CA 1
ATOM 732 C C . MET A 1 93 ? -17.095 13.720 8.455 1.00 61.16 93 MET A C 1
ATOM 734 O O . MET A 1 93 ? -17.584 14.594 9.164 1.00 61.16 93 MET A O 1
ATOM 738 N N . ALA A 1 94 ? -16.494 13.979 7.293 1.00 57.81 94 ALA A N 1
ATOM 739 C CA . ALA A 1 94 ? -16.733 15.233 6.594 1.00 57.81 94 ALA A CA 1
ATOM 740 C C . ALA A 1 94 ? -18.189 15.220 6.112 1.00 57.81 94 ALA A C 1
ATOM 742 O O . ALA A 1 94 ? -18.573 14.305 5.378 1.00 57.81 94 ALA A O 1
ATOM 743 N N . GLU A 1 95 ? -18.965 16.178 6.612 1.00 39.50 95 GLU A N 1
ATOM 744 C CA . GLU A 1 95 ? -20.329 16.488 6.172 1.00 39.50 95 GLU A CA 1
ATOM 745 C C . GLU A 1 95 ? -20.377 16.810 4.670 1.00 39.50 95 GLU A C 1
ATOM 747 O O . GLU A 1 95 ? -19.431 17.471 4.171 1.00 39.50 95 GLU A O 1
#

Sequence (95 aa):
KLKIVYAHFPISVKVNGNKIIIENFMGERSPRTAKIIGDVKVSVKGDDVIIQGINI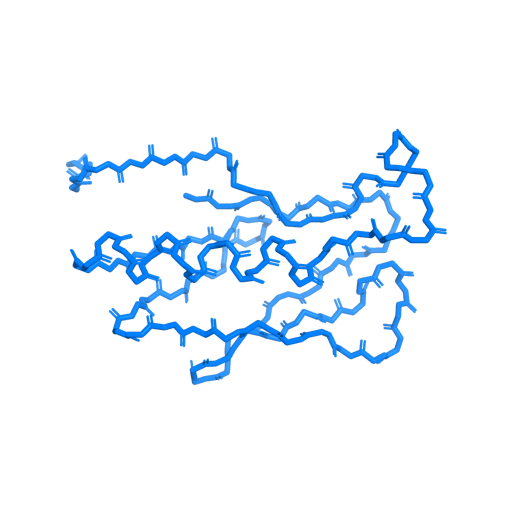EDVSQTAANIEQATRIKNRDPRRFLDGIYVYEKMEGMAE

Radius of gyration: 13.24 Å; chains: 1; bounding box: 37×29×31 Å